Protein AF-A0A948JK95-F1 (afdb_monomer_lite)

Structure (mmCIF, N/CA/C/O backbone):
data_AF-A0A948JK95-F1
#
_entry.id   AF-A0A948JK95-F1
#
loop_
_atom_site.group_PDB
_atom_site.id
_atom_site.type_symbol
_atom_site.label_atom_id
_atom_site.label_alt_id
_atom_site.label_comp_id
_atom_site.label_asym_id
_atom_site.label_entity_id
_atom_site.label_seq_id
_atom_site.pdbx_PDB_ins_code
_atom_site.Cartn_x
_atom_site.Cartn_y
_atom_site.Cartn_z
_atom_site.occupancy
_atom_site.B_iso_or_equiv
_atom_site.auth_seq_id
_atom_site.auth_comp_id
_atom_site.auth_asym_id
_atom_site.auth_atom_id
_atom_site.pdbx_PDB_model_num
ATOM 1 N N . MET A 1 1 ? -13.594 1.934 -26.484 1.00 37.59 1 MET A N 1
ATOM 2 C CA . MET A 1 1 ? -12.352 1.145 -26.297 1.00 37.59 1 MET A CA 1
ATOM 3 C C . MET A 1 1 ? -11.214 2.056 -25.817 1.00 37.59 1 MET A C 1
ATOM 5 O O . MET A 1 1 ? -10.242 2.243 -26.527 1.00 37.59 1 MET A O 1
ATOM 9 N N . ALA A 1 2 ? -11.346 2.667 -24.632 1.00 42.50 2 ALA A N 1
ATOM 10 C CA . ALA A 1 2 ? -10.372 3.632 -24.082 1.00 42.50 2 ALA A CA 1
ATOM 11 C C . ALA A 1 2 ? -9.668 3.125 -22.802 1.00 42.50 2 ALA A C 1
ATOM 13 O O . ALA A 1 2 ? -8.975 3.880 -22.133 1.00 42.50 2 ALA A O 1
ATOM 14 N N . TRP A 1 3 ? -9.862 1.845 -22.462 1.00 47.19 3 TRP A N 1
ATOM 15 C CA . TRP A 1 3 ? -9.374 1.215 -21.226 1.00 47.19 3 TRP A CA 1
ATOM 16 C C . TRP A 1 3 ? -8.106 0.372 -21.419 1.00 47.19 3 TRP A C 1
ATOM 18 O O . TRP A 1 3 ? -7.588 -0.188 -20.457 1.00 47.19 3 TRP A O 1
ATOM 28 N N . LEU A 1 4 ? -7.599 0.259 -22.649 1.00 57.25 4 LEU A N 1
ATOM 29 C CA . LEU A 1 4 ? -6.354 -0.454 -22.915 1.00 57.25 4 LEU A CA 1
ATOM 30 C C . LEU A 1 4 ? -5.178 0.474 -22.611 1.00 57.25 4 LEU A C 1
ATOM 32 O O . LEU A 1 4 ? -4.987 1.503 -23.262 1.00 57.25 4 LEU A O 1
ATOM 36 N N . VAL A 1 5 ? -4.391 0.096 -21.606 1.00 63.47 5 VAL A N 1
ATOM 37 C CA . VAL A 1 5 ? -3.048 0.639 -21.400 1.00 63.47 5 VAL A CA 1
ATOM 38 C C . VAL A 1 5 ? -2.292 0.496 -22.721 1.00 63.47 5 VAL A C 1
ATOM 40 O O . VAL A 1 5 ? -2.263 -0.594 -23.285 1.00 63.47 5 VAL A O 1
ATOM 43 N N . LYS A 1 6 ? -1.708 1.593 -23.222 1.00 76.06 6 LYS A N 1
ATOM 44 C CA . LYS A 1 6 ? -0.933 1.588 -24.475 1.00 76.06 6 LYS A CA 1
ATOM 45 C C . LYS A 1 6 ? 0.095 0.454 -24.445 1.00 76.06 6 LYS A C 1
ATOM 47 O O . LYS A 1 6 ? 0.781 0.316 -23.431 1.00 76.06 6 LYS A O 1
ATOM 52 N N . ASP A 1 7 ? 0.252 -0.273 -25.549 1.00 80.06 7 ASP A N 1
ATOM 53 C CA . ASP A 1 7 ? 1.084 -1.488 -25.616 1.00 80.06 7 ASP A CA 1
ATOM 54 C C . ASP A 1 7 ? 2.488 -1.276 -25.034 1.00 80.06 7 ASP A C 1
ATOM 56 O O . ASP A 1 7 ? 2.918 -2.017 -24.156 1.00 80.06 7 ASP A O 1
ATOM 60 N N . LYS A 1 8 ? 3.132 -0.150 -25.359 1.00 84.00 8 LYS A N 1
ATOM 61 C CA . LYS A 1 8 ? 4.449 0.214 -24.810 1.00 84.00 8 LYS A CA 1
ATOM 62 C C . LYS A 1 8 ? 4.485 0.369 -23.281 1.00 84.00 8 LYS A C 1
ATOM 64 O O . LYS A 1 8 ? 5.495 0.067 -22.653 1.00 84.00 8 LYS A O 1
ATOM 69 N N . ILE A 1 9 ? 3.423 0.884 -22.654 1.00 86.12 9 ILE A N 1
ATOM 70 C CA . ILE A 1 9 ? 3.346 0.995 -21.184 1.00 86.12 9 ILE A CA 1
ATOM 71 C C . ILE A 1 9 ? 3.213 -0.406 -20.577 1.00 86.12 9 ILE A C 1
ATOM 73 O O . ILE A 1 9 ? 3.865 -0.703 -19.577 1.00 86.12 9 ILE A O 1
ATOM 77 N N . LYS A 1 10 ? 2.413 -1.272 -21.207 1.00 86.50 10 LYS A N 1
ATOM 78 C CA . LYS A 1 10 ? 2.218 -2.661 -20.785 1.00 86.50 10 LYS A CA 1
ATOM 79 C C . LYS A 1 10 ? 3.514 -3.472 -20.897 1.00 86.50 10 LYS A C 1
ATOM 81 O O . LYS A 1 10 ? 3.901 -4.120 -19.932 1.00 86.50 10 LYS A O 1
ATOM 86 N N . GLU A 1 11 ? 4.211 -3.391 -22.027 1.00 89.56 11 GLU A N 1
ATOM 87 C CA . GLU A 1 11 ? 5.507 -4.047 -22.257 1.00 89.56 11 GLU A CA 1
ATOM 88 C C . GLU A 1 11 ? 6.558 -3.608 -21.233 1.00 89.56 11 GLU A C 1
ATOM 90 O O . GLU A 1 11 ? 7.220 -4.443 -20.618 1.00 89.56 11 GLU A O 1
ATOM 95 N N . ASN A 1 12 ? 6.667 -2.298 -20.990 1.00 92.88 12 ASN A N 1
ATOM 96 C CA . ASN A 1 12 ? 7.583 -1.743 -19.995 1.00 92.88 12 ASN A CA 1
ATOM 97 C C . ASN A 1 12 ? 7.284 -2.264 -18.585 1.00 92.88 12 ASN A C 1
ATOM 99 O O . ASN A 1 12 ? 8.204 -2.662 -17.867 1.00 92.88 12 ASN A O 1
ATOM 103 N N . TYR A 1 13 ? 6.007 -2.275 -18.196 1.00 91.94 13 TYR A N 1
ATOM 104 C CA . TYR A 1 13 ? 5.579 -2.812 -16.910 1.00 91.94 13 TYR A CA 1
ATOM 105 C C . TYR A 1 13 ? 5.970 -4.287 -16.765 1.00 91.94 13 TYR A C 1
ATOM 107 O O . TYR A 1 13 ? 6.603 -4.652 -15.776 1.00 91.94 13 TYR A O 1
ATOM 115 N N . LEU A 1 14 ? 5.675 -5.114 -17.775 1.00 91.50 14 LEU A N 1
ATOM 116 C CA . LEU A 1 14 ? 6.014 -6.540 -17.771 1.00 91.50 14 LEU A CA 1
ATOM 117 C C . LEU A 1 14 ? 7.522 -6.777 -17.693 1.00 91.50 14 LEU A C 1
ATOM 119 O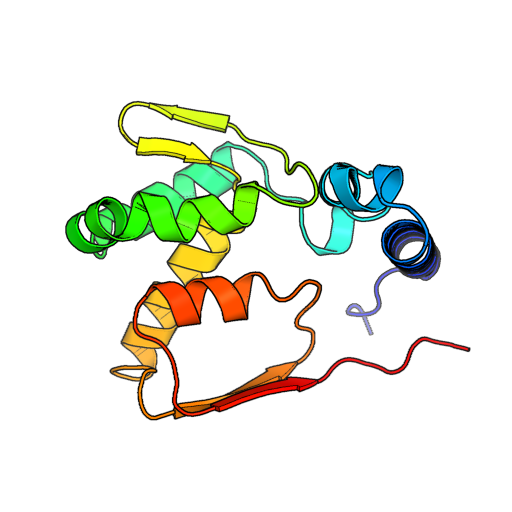 O . LEU A 1 14 ? 7.962 -7.623 -16.918 1.00 91.50 14 LEU A O 1
ATOM 123 N N . ALA A 1 15 ? 8.319 -6.015 -18.444 1.00 93.44 15 ALA A N 1
ATOM 124 C CA . ALA A 1 15 ? 9.775 -6.099 -18.380 1.00 93.44 15 ALA A CA 1
ATOM 125 C C . ALA A 1 15 ? 10.295 -5.783 -16.968 1.00 93.44 15 ALA A C 1
ATOM 127 O O . ALA A 1 15 ? 11.099 -6.536 -16.423 1.00 93.44 15 ALA A O 1
ATOM 128 N N . CYS A 1 16 ? 9.775 -4.726 -16.334 1.00 94.62 16 CYS A N 1
ATOM 129 C CA . CYS A 1 16 ? 10.134 -4.384 -14.959 1.00 94.62 16 CYS A CA 1
ATOM 130 C C . CYS A 1 16 ? 9.733 -5.489 -13.967 1.00 94.62 16 CYS A C 1
ATOM 132 O O . CYS A 1 16 ? 10.529 -5.850 -13.101 1.00 94.62 16 CYS A O 1
ATOM 134 N N . CYS A 1 17 ? 8.538 -6.072 -14.114 1.00 93.31 17 CYS A N 1
ATOM 135 C CA . CYS A 1 17 ? 8.100 -7.200 -13.292 1.00 93.31 17 CYS A CA 1
ATOM 136 C C . CYS A 1 17 ? 9.017 -8.420 -13.455 1.00 93.31 17 CYS A C 1
ATOM 138 O O . CYS A 1 17 ? 9.438 -8.990 -12.452 1.00 93.31 17 CYS A O 1
ATOM 140 N N . LYS A 1 18 ? 9.376 -8.794 -14.691 1.00 94.12 18 LYS A N 1
ATOM 141 C CA . LYS A 1 18 ? 10.300 -9.909 -14.968 1.00 94.12 18 LYS A CA 1
ATOM 142 C C . LYS A 1 18 ? 11.656 -9.695 -14.312 1.00 94.12 18 LYS A C 1
ATOM 144 O O . LYS A 1 18 ? 12.157 -10.580 -13.628 1.00 94.12 18 LYS A O 1
ATOM 149 N N . GLU A 1 19 ? 12.231 -8.509 -14.479 1.00 96.12 19 GLU A N 1
ATOM 150 C CA . GLU A 1 19 ? 13.511 -8.166 -13.859 1.00 96.12 19 GLU A CA 1
ATOM 151 C C . GLU A 1 19 ? 13.431 -8.207 -12.329 1.00 96.12 19 GLU A C 1
ATOM 153 O O . GLU A 1 19 ? 14.324 -8.753 -11.683 1.00 96.12 19 GLU A O 1
ATOM 158 N N . ALA A 1 20 ? 12.348 -7.686 -11.744 1.00 95.62 20 ALA A N 1
ATOM 159 C CA . ALA A 1 20 ? 12.134 -7.698 -10.300 1.00 95.62 20 ALA A CA 1
ATOM 160 C C . ALA A 1 20 ? 11.968 -9.114 -9.724 1.00 95.62 20 ALA A C 1
ATOM 162 O O . ALA A 1 20 ? 12.292 -9.323 -8.561 1.00 95.62 20 ALA A O 1
ATOM 163 N N . VAL A 1 21 ? 11.497 -10.088 -10.508 1.00 93.69 21 VAL A N 1
ATOM 164 C CA . VAL A 1 21 ? 11.432 -11.500 -10.086 1.00 93.69 21 VAL A CA 1
ATOM 165 C C . VAL A 1 21 ? 12.810 -12.167 -10.125 1.00 93.69 21 VAL A C 1
ATOM 167 O O . VAL A 1 21 ? 13.089 -13.045 -9.314 1.00 93.69 21 VAL A O 1
ATOM 170 N N . LEU A 1 22 ? 13.677 -11.759 -11.054 1.00 96.50 22 LEU A N 1
ATOM 171 C CA . LEU A 1 22 ? 14.966 -12.412 -11.309 1.00 96.50 22 LEU A CA 1
ATOM 172 C C . LEU A 1 22 ? 16.152 -11.763 -10.580 1.00 96.50 22 LEU A C 1
ATOM 174 O O . LEU A 1 22 ? 17.248 -12.321 -10.583 1.00 96.50 22 LEU A O 1
ATOM 178 N N . SER A 1 23 ? 15.975 -10.581 -9.985 1.00 97.12 23 SER A N 1
ATOM 179 C CA . SER A 1 23 ? 17.063 -9.826 -9.361 1.00 97.12 23 SER A CA 1
ATOM 180 C C . SER A 1 23 ? 16.612 -9.097 -8.103 1.00 97.12 23 SER A C 1
ATOM 182 O O . SER A 1 23 ? 15.792 -8.183 -8.170 1.00 97.12 23 SER A O 1
ATOM 184 N N . ASP A 1 24 ? 17.260 -9.385 -6.971 1.00 96.25 24 ASP A N 1
ATOM 185 C CA . ASP A 1 24 ? 17.037 -8.664 -5.711 1.00 96.25 24 ASP A CA 1
ATOM 186 C C . ASP A 1 24 ? 17.296 -7.159 -5.842 1.00 96.25 24 ASP A C 1
ATOM 188 O O . ASP A 1 24 ? 16.650 -6.337 -5.193 1.00 96.25 24 ASP A O 1
ATOM 192 N N . THR A 1 25 ? 18.236 -6.758 -6.701 1.00 95.81 25 THR A N 1
ATOM 193 C CA . THR A 1 25 ? 18.528 -5.335 -6.921 1.00 95.81 25 THR A CA 1
ATOM 194 C C . THR A 1 25 ? 17.363 -4.644 -7.630 1.00 95.81 25 THR A C 1
ATOM 196 O O . THR A 1 25 ? 16.980 -3.537 -7.238 1.00 95.81 25 THR A O 1
ATOM 199 N N . ALA A 1 26 ? 16.764 -5.301 -8.628 1.00 96.12 26 ALA A N 1
ATOM 200 C CA . ALA A 1 26 ? 15.563 -4.811 -9.298 1.00 96.12 26 ALA A CA 1
ATOM 201 C C . ALA A 1 26 ? 14.342 -4.864 -8.360 1.00 96.12 26 ALA A C 1
ATOM 203 O O . ALA A 1 26 ? 13.628 -3.867 -8.220 1.00 96.12 26 ALA A O 1
ATOM 204 N N . PHE A 1 27 ? 14.160 -5.967 -7.625 1.00 96.38 27 PHE A N 1
ATOM 205 C CA . PHE A 1 27 ? 13.104 -6.133 -6.622 1.00 96.38 27 PHE A CA 1
ATOM 206 C C . PHE A 1 27 ? 13.140 -5.045 -5.546 1.00 96.38 27 PHE A C 1
ATOM 208 O O . PHE A 1 27 ? 12.115 -4.530 -5.109 1.00 96.38 27 PHE A O 1
ATOM 215 N N . ASN A 1 28 ? 14.325 -4.631 -5.113 1.00 95.69 28 ASN A N 1
ATOM 216 C CA . ASN A 1 28 ? 14.428 -3.601 -4.090 1.00 95.69 28 ASN A CA 1
ATOM 217 C C . ASN A 1 28 ? 14.089 -2.198 -4.609 1.00 95.69 28 ASN A C 1
ATOM 219 O O 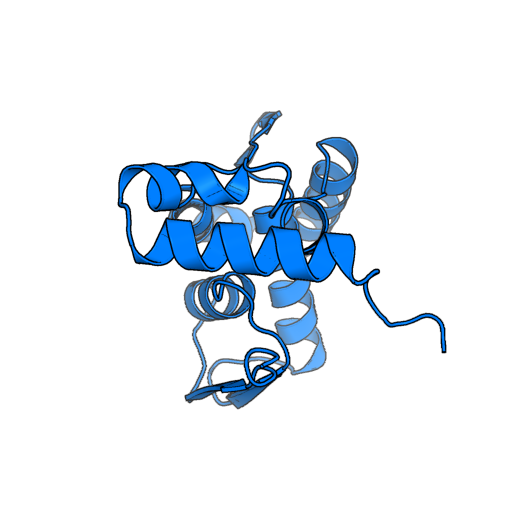. ASN A 1 28 ? 13.946 -1.290 -3.796 1.00 95.69 28 ASN A O 1
ATOM 223 N N . ARG A 1 29 ? 13.938 -1.991 -5.925 1.00 95.44 29 ARG A N 1
ATOM 224 C CA . ARG A 1 29 ? 13.779 -0.655 -6.532 1.00 95.44 29 ARG A CA 1
ATOM 225 C C . ARG A 1 29 ? 12.569 -0.500 -7.457 1.00 95.44 29 ARG A C 1
ATOM 227 O O . ARG A 1 29 ? 12.310 0.624 -7.890 1.00 95.44 29 ARG A O 1
ATOM 234 N N . PHE A 1 30 ? 11.819 -1.567 -7.749 1.00 95.75 30 PHE A N 1
ATOM 235 C CA . PHE A 1 30 ? 10.782 -1.551 -8.794 1.00 95.75 30 PHE A CA 1
ATOM 236 C C . PHE A 1 30 ? 9.702 -0.471 -8.600 1.00 95.75 30 PHE A C 1
ATOM 238 O O . PHE A 1 30 ? 9.238 0.098 -9.582 1.00 95.75 30 PHE A O 1
ATOM 245 N N . LYS A 1 31 ? 9.346 -0.081 -7.365 1.00 95.25 31 LYS A N 1
ATOM 246 C CA . LYS A 1 31 ? 8.327 0.967 -7.123 1.00 95.25 31 LYS A CA 1
ATOM 247 C C . LYS A 1 31 ? 8.791 2.381 -7.486 1.00 95.25 31 LYS A C 1
ATOM 249 O O . LYS A 1 31 ? 7.986 3.308 -7.480 1.00 95.25 31 LYS A O 1
ATOM 254 N N . LYS A 1 32 ? 10.077 2.568 -7.790 1.00 93.75 32 LYS A N 1
ATOM 255 C CA . LYS A 1 32 ? 10.642 3.805 -8.355 1.00 93.75 32 LYS A CA 1
ATOM 256 C C . LYS A 1 32 ? 10.988 3.683 -9.834 1.00 93.75 32 LYS A C 1
ATOM 258 O O . LYS A 1 32 ? 11.384 4.683 -10.436 1.00 93.75 32 LYS A O 1
ATOM 263 N N . ASP A 1 33 ? 10.883 2.492 -10.413 1.00 95.12 33 ASP A N 1
ATOM 264 C CA . ASP A 1 33 ? 11.176 2.287 -11.823 1.00 95.12 33 ASP A CA 1
ATOM 265 C C . ASP A 1 33 ? 10.111 2.987 -12.676 1.00 95.12 33 ASP A C 1
ATOM 267 O O . ASP A 1 33 ? 8.913 2.743 -12.535 1.00 95.12 33 ASP A O 1
ATOM 271 N N . LYS A 1 34 ? 10.548 3.861 -13.587 1.00 94.12 34 LYS A N 1
ATOM 272 C CA . LYS A 1 34 ? 9.663 4.643 -14.465 1.00 94.12 34 LYS A CA 1
ATOM 273 C C . LYS A 1 34 ? 8.820 3.770 -15.399 1.00 94.12 34 LYS A C 1
ATOM 275 O O . LYS A 1 34 ? 7.829 4.250 -15.941 1.00 94.12 34 LYS A O 1
ATOM 280 N N . ARG A 1 35 ? 9.221 2.515 -15.612 1.00 94.00 35 ARG A N 1
ATOM 281 C CA . ARG A 1 35 ? 8.465 1.511 -16.368 1.00 94.00 35 ARG A CA 1
ATOM 282 C C . ARG A 1 35 ? 7.286 0.953 -15.567 1.00 94.00 35 ARG A C 1
ATOM 284 O O . ARG A 1 35 ? 6.287 0.562 -16.156 1.00 94.00 35 ARG A O 1
ATOM 291 N N . TYR A 1 36 ? 7.390 0.958 -14.239 1.00 92.69 36 TYR A N 1
ATOM 292 C CA . TYR A 1 36 ? 6.407 0.399 -13.312 1.00 92.69 36 TYR A CA 1
ATOM 293 C C . TYR A 1 36 ? 5.444 1.455 -12.753 1.00 92.69 36 TYR A C 1
ATOM 295 O O . TYR A 1 36 ? 4.235 1.226 -12.649 1.00 92.69 36 TYR A O 1
ATOM 303 N N . THR A 1 37 ? 5.962 2.646 -12.432 1.00 91.56 37 THR A N 1
ATOM 304 C CA . THR A 1 37 ? 5.194 3.722 -11.790 1.00 91.56 37 THR A CA 1
ATOM 305 C C . THR A 1 37 ? 3.894 4.114 -12.499 1.00 91.56 37 THR A C 1
ATOM 307 O O . THR A 1 37 ? 2.931 4.356 -11.768 1.00 91.56 37 THR A O 1
ATOM 310 N N . PRO A 1 38 ? 3.776 4.132 -13.849 1.00 88.69 38 PRO A N 1
ATOM 311 C CA . PRO A 1 38 ? 2.546 4.565 -14.512 1.00 88.69 38 PRO A CA 1
ATOM 312 C C . PRO A 1 38 ? 1.320 3.721 -14.153 1.00 88.69 38 PRO A C 1
ATOM 314 O O . PRO A 1 38 ? 0.206 4.231 -14.212 1.00 88.69 38 PRO A O 1
ATOM 317 N N . ILE A 1 39 ? 1.510 2.452 -13.770 1.00 85.38 39 ILE A N 1
ATOM 318 C CA . ILE A 1 39 ? 0.400 1.547 -13.452 1.00 85.38 39 ILE A CA 1
ATOM 319 C C . ILE A 1 39 ? 0.027 1.625 -11.967 1.00 85.38 39 ILE A C 1
ATOM 321 O O . ILE A 1 39 ? -1.147 1.807 -11.652 1.00 85.38 39 ILE A O 1
ATOM 325 N N . THR A 1 40 ? 0.987 1.545 -11.034 1.00 83.25 40 THR A N 1
ATOM 326 C CA . THR A 1 40 ? 0.644 1.387 -9.600 1.00 83.25 40 THR A CA 1
ATOM 327 C C . THR A 1 40 ? 1.218 2.435 -8.642 1.00 83.25 40 THR A C 1
ATOM 329 O O . THR A 1 40 ? 0.726 2.526 -7.523 1.00 83.25 40 THR A O 1
ATOM 332 N N . GLU A 1 41 ? 2.247 3.202 -9.020 1.00 88.50 41 GLU A N 1
ATOM 333 C CA . GLU A 1 41 ? 2.991 4.115 -8.116 1.00 88.50 41 GLU A CA 1
ATOM 334 C C . GLU A 1 41 ? 3.094 5.537 -8.713 1.00 88.50 41 GLU A C 1
ATOM 336 O O . GLU A 1 41 ? 4.143 6.178 -8.686 1.00 88.50 41 GLU A O 1
ATOM 341 N N . HIS A 1 42 ? 2.000 6.020 -9.308 1.00 88.50 42 HIS A N 1
ATOM 342 C CA . HIS A 1 42 ? 1.935 7.291 -10.046 1.00 88.50 42 HIS A CA 1
ATOM 343 C C . HIS A 1 42 ? 1.510 8.496 -9.190 1.00 88.50 42 HIS A C 1
ATOM 345 O O . HIS A 1 42 ? 1.421 9.609 -9.703 1.00 88.50 42 HIS A O 1
ATOM 351 N N . LEU A 1 43 ? 1.212 8.289 -7.907 1.00 93.44 43 LEU A N 1
ATOM 352 C CA . LEU A 1 43 ? 0.667 9.329 -7.037 1.00 93.44 43 LEU A CA 1
ATOM 353 C C . LEU A 1 43 ? 1.756 10.270 -6.505 1.00 93.44 43 LEU A C 1
ATOM 355 O O . LEU A 1 43 ? 2.857 9.844 -6.146 1.00 93.44 43 LEU A O 1
ATOM 359 N N . ASP A 1 44 ? 1.420 11.553 -6.410 1.00 95.31 44 ASP A N 1
ATOM 360 C CA . ASP A 1 44 ? 2.279 12.587 -5.840 1.00 95.31 44 ASP A CA 1
ATOM 361 C C . ASP A 1 44 ? 1.933 12.906 -4.374 1.00 95.31 44 ASP A C 1
ATOM 363 O O . ASP A 1 44 ? 1.094 12.262 -3.735 1.00 95.31 44 ASP A O 1
ATOM 367 N N . ARG A 1 45 ? 2.645 13.893 -3.819 1.00 97.62 45 ARG A N 1
ATOM 368 C CA . ARG A 1 45 ? 2.498 14.310 -2.425 1.00 97.62 45 ARG A CA 1
ATOM 369 C C . ARG A 1 45 ? 1.101 14.847 -2.133 1.00 97.62 45 ARG A C 1
ATOM 371 O O . ARG A 1 45 ? 0.559 14.496 -1.087 1.00 97.62 45 ARG A O 1
ATOM 378 N N . ASP A 1 46 ? 0.552 15.668 -3.021 1.00 98.06 46 ASP A N 1
ATOM 379 C CA . ASP A 1 46 ? -0.679 16.423 -2.781 1.00 98.06 46 ASP A CA 1
ATOM 380 C C . ASP A 1 46 ? -1.891 15.495 -2.823 1.00 98.06 46 ASP A C 1
ATOM 382 O O . ASP A 1 46 ? -2.745 15.539 -1.936 1.00 98.06 46 ASP A O 1
ATOM 386 N N . ILE A 1 47 ? -1.901 14.542 -3.760 1.00 97.69 47 ILE A N 1
ATOM 387 C CA . ILE A 1 47 ? -2.894 13.464 -3.762 1.00 97.69 47 ILE A CA 1
ATOM 388 C C . ILE A 1 47 ? -2.754 12.586 -2.511 1.00 97.69 47 ILE A C 1
ATOM 390 O O . ILE A 1 47 ? -3.754 12.207 -1.900 1.00 97.69 47 ILE A O 1
ATOM 394 N N . GLY A 1 48 ? -1.523 12.285 -2.084 1.00 98.31 48 GLY A N 1
ATOM 395 C CA . GLY A 1 48 ? -1.290 11.580 -0.823 1.00 98.31 48 GLY A CA 1
ATOM 396 C C . GLY A 1 48 ? -1.829 12.339 0.397 1.00 98.31 48 GLY A C 1
ATOM 397 O O . GLY A 1 48 ? -2.435 11.720 1.269 1.00 98.31 48 GLY A O 1
ATOM 398 N N . GLN A 1 49 ? -1.675 13.667 0.437 1.00 98.56 49 GLN A N 1
ATOM 399 C CA . GLN A 1 49 ? -2.199 14.511 1.515 1.00 98.56 49 GLN A CA 1
ATOM 400 C C . GLN A 1 49 ? -3.728 14.464 1.538 1.00 98.56 49 GLN A C 1
ATOM 402 O O . GLN A 1 49 ? -4.307 14.221 2.591 1.00 98.56 49 GLN A O 1
ATOM 407 N N . ALA A 1 50 ? -4.376 14.564 0.375 1.00 98.62 50 ALA A N 1
ATOM 408 C CA . ALA A 1 50 ? -5.829 14.455 0.276 1.00 98.62 50 ALA A CA 1
ATOM 409 C C . ALA A 1 50 ? -6.360 13.098 0.783 1.00 98.62 50 ALA A C 1
ATOM 411 O O . ALA A 1 50 ? -7.424 13.037 1.405 1.00 98.62 50 ALA A O 1
ATOM 412 N N . TYR A 1 51 ? -5.634 11.995 0.552 1.00 98.62 51 TYR A N 1
ATOM 413 C CA . TYR A 1 51 ? -5.982 10.703 1.153 1.00 98.62 51 TYR A CA 1
ATOM 414 C C . TYR A 1 51 ? -5.782 10.699 2.666 1.00 98.62 51 TYR A C 1
ATOM 416 O O . TYR A 1 51 ? -6.646 10.194 3.382 1.00 98.62 51 TYR A O 1
ATOM 424 N N . LEU A 1 52 ? -4.667 11.249 3.152 1.00 98.69 52 LEU A N 1
ATOM 425 C CA . LEU A 1 52 ? -4.392 11.336 4.582 1.00 98.69 52 LEU A CA 1
ATOM 426 C C . LEU A 1 52 ? -5.492 12.109 5.310 1.00 98.69 52 LEU A C 1
ATOM 428 O O . LEU A 1 52 ? -6.040 11.582 6.271 1.00 98.69 52 LEU A O 1
ATOM 432 N N . ASP A 1 53 ? -5.877 13.283 4.817 1.00 98.62 53 ASP A N 1
ATOM 433 C CA . ASP A 1 53 ? -6.911 14.117 5.438 1.00 98.62 53 ASP A CA 1
ATOM 434 C C . ASP A 1 53 ? -8.223 13.335 5.607 1.00 98.62 53 ASP A C 1
ATOM 436 O O . ASP A 1 53 ? -8.780 13.265 6.705 1.00 98.62 53 ASP A O 1
ATOM 440 N N . LYS A 1 54 ? -8.645 12.614 4.559 1.00 98.50 54 LYS A N 1
ATOM 441 C CA . LYS A 1 54 ? -9.831 11.743 4.600 1.00 98.50 54 LYS A CA 1
ATOM 442 C C . LYS A 1 54 ? -9.685 10.549 5.547 1.00 98.50 54 LYS A C 1
ATOM 444 O O . LYS A 1 54 ? -10.675 10.087 6.112 1.00 98.50 54 LYS A O 1
ATOM 449 N N . ILE A 1 55 ? -8.484 9.990 5.694 1.00 98.44 55 ILE A N 1
ATOM 450 C CA . ILE A 1 55 ? -8.219 8.891 6.637 1.00 98.44 55 ILE A CA 1
ATOM 451 C C . ILE A 1 55 ? -8.354 9.387 8.075 1.00 98.44 55 ILE A C 1
ATOM 453 O O . ILE A 1 55 ? -8.979 8.710 8.894 1.00 98.44 55 ILE A O 1
ATOM 457 N N . ILE A 1 56 ? -7.779 10.553 8.372 1.00 98.31 56 ILE A N 1
ATOM 458 C CA . ILE A 1 56 ? -7.806 11.165 9.701 1.00 98.31 56 ILE A CA 1
ATOM 459 C C . ILE A 1 56 ? -9.238 11.538 10.087 1.00 98.31 56 ILE A C 1
ATOM 461 O O . ILE A 1 56 ? -9.679 11.145 11.166 1.00 98.31 56 ILE A O 1
ATOM 465 N N . GLU A 1 57 ? -9.987 12.175 9.181 1.00 97.69 57 GLU A N 1
ATOM 466 C CA . GLU A 1 57 ? -11.412 12.490 9.367 1.00 97.69 57 GLU A CA 1
ATOM 467 C C . GLU A 1 57 ? -12.237 11.235 9.698 1.00 97.69 57 GLU A C 1
ATOM 469 O O . GLU A 1 57 ? -13.105 11.255 10.569 1.00 97.69 57 GLU A O 1
ATOM 474 N N . LYS A 1 58 ? -11.947 10.110 9.034 1.00 95.50 58 LYS A N 1
ATOM 475 C CA . LYS A 1 58 ? -12.669 8.851 9.254 1.00 95.50 58 LYS A CA 1
ATOM 476 C C . LYS A 1 58 ? -12.293 8.163 10.556 1.00 95.50 58 LYS A C 1
ATOM 478 O O . LYS A 1 58 ? -13.176 7.669 11.257 1.00 95.50 58 LYS A O 1
ATOM 483 N N . ASN A 1 59 ? -10.996 7.987 10.811 1.00 95.69 59 ASN A N 1
ATOM 484 C CA . ASN A 1 59 ? -10.517 7.257 11.981 1.00 95.69 59 ASN A CA 1
ATOM 485 C C . ASN A 1 59 ? -9.015 7.472 12.253 1.00 95.69 59 ASN A C 1
ATOM 487 O O . ASN A 1 59 ? -8.193 6.568 12.056 1.00 95.69 59 ASN A O 1
ATOM 491 N N . GLU A 1 60 ? -8.656 8.651 12.763 1.00 97.44 60 GLU A N 1
ATOM 492 C CA . GLU A 1 60 ? -7.287 8.958 13.206 1.00 97.44 60 GLU A CA 1
ATOM 493 C C . GLU A 1 60 ? -6.741 7.936 14.220 1.00 97.44 60 GLU A C 1
ATOM 495 O O . GLU A 1 60 ? -5.574 7.540 14.147 1.00 97.44 60 GLU A O 1
ATOM 500 N N . TYR A 1 61 ? -7.581 7.454 15.141 1.00 97.62 61 TYR A N 1
ATOM 501 C CA . TYR A 1 61 ? -7.169 6.487 16.159 1.00 97.62 61 TYR A CA 1
ATOM 502 C C . TYR A 1 61 ? -6.652 5.181 15.540 1.00 97.62 61 TYR A C 1
ATOM 504 O O . TYR A 1 61 ? -5.527 4.760 15.821 1.00 97.62 61 TYR A O 1
ATOM 512 N N . ILE A 1 62 ? -7.433 4.548 14.656 1.00 96.25 62 ILE A N 1
ATOM 513 C CA . ILE A 1 62 ? -7.024 3.306 13.986 1.00 96.25 62 ILE A CA 1
ATOM 514 C C . ILE A 1 62 ? -5.798 3.544 13.108 1.00 96.25 62 ILE A C 1
ATOM 516 O O . ILE A 1 62 ? -4.898 2.700 13.107 1.00 96.25 62 ILE A O 1
ATOM 520 N N . PHE A 1 63 ? -5.731 4.677 12.402 1.00 97.94 63 PHE A N 1
ATOM 521 C CA . PHE A 1 63 ? -4.556 5.037 11.610 1.00 97.94 63 PHE A CA 1
ATOM 522 C C . PHE A 1 63 ? -3.282 5.045 12.465 1.00 97.94 63 PHE A C 1
ATOM 524 O O . PHE A 1 63 ? -2.302 4.381 12.123 1.00 97.94 63 PHE A O 1
ATOM 531 N N . ASN A 1 64 ? -3.320 5.706 13.624 1.00 97.69 64 ASN A N 1
ATOM 532 C CA . ASN A 1 64 ? -2.177 5.804 14.527 1.00 97.69 64 ASN A CA 1
ATOM 533 C C . ASN A 1 64 ? -1.814 4.460 15.176 1.00 97.69 64 ASN A C 1
ATOM 535 O O . ASN A 1 64 ? -0.643 4.075 15.174 1.00 97.69 64 ASN A O 1
ATOM 539 N N . VAL A 1 65 ? -2.797 3.698 15.667 1.00 97.88 65 VAL A N 1
ATOM 540 C CA . VAL A 1 65 ? -2.556 2.389 16.305 1.00 97.88 65 VAL A CA 1
ATOM 541 C C . VAL A 1 65 ? -1.983 1.370 15.314 1.00 97.88 65 VAL A C 1
ATOM 543 O O . VAL A 1 65 ? -1.121 0.562 15.665 1.00 97.88 65 VAL A O 1
ATOM 546 N N . LYS A 1 66 ? -2.429 1.399 14.054 1.00 97.62 66 LYS A N 1
ATOM 547 C CA . LYS A 1 66 ? -1.990 0.460 13.009 1.00 97.62 66 LYS A CA 1
ATOM 548 C C . LYS A 1 66 ? -0.808 0.967 12.182 1.00 97.62 66 LYS A C 1
ATOM 550 O O . LYS A 1 66 ? -0.267 0.195 11.389 1.00 97.62 66 LYS A O 1
ATOM 555 N N . LYS A 1 67 ? -0.343 2.200 12.413 1.00 97.44 67 LYS A N 1
ATOM 556 C CA . LYS A 1 67 ? 0.718 2.885 11.655 1.00 97.44 67 LYS A CA 1
ATOM 557 C C . LYS A 1 67 ? 1.918 1.998 11.330 1.00 97.44 67 LYS A C 1
ATOM 559 O O . LYS A 1 67 ? 2.283 1.862 10.166 1.00 97.44 67 LYS A O 1
ATOM 564 N N . LYS A 1 68 ? 2.502 1.339 12.340 1.00 97.31 68 LYS A N 1
ATOM 565 C CA . LYS A 1 68 ? 3.671 0.458 12.151 1.00 97.31 68 LYS A CA 1
ATOM 566 C C . LYS A 1 68 ? 3.393 -0.692 11.180 1.00 97.31 68 LYS A C 1
ATOM 568 O O . LYS A 1 68 ? 4.271 -1.050 10.404 1.00 97.31 68 LYS A O 1
ATOM 573 N N . ARG A 1 69 ? 2.186 -1.270 11.209 1.00 97.69 69 ARG A N 1
ATOM 574 C CA . ARG A 1 69 ? 1.799 -2.360 10.301 1.00 97.69 69 ARG A CA 1
ATOM 575 C C . ARG A 1 69 ? 1.638 -1.832 8.885 1.00 97.69 69 ARG A C 1
ATOM 577 O O . ARG A 1 69 ? 2.295 -2.345 7.983 1.00 97.69 69 ARG A O 1
ATOM 584 N N . PHE A 1 70 ? 0.892 -0.741 8.711 1.00 97.69 70 PHE A N 1
ATOM 585 C CA . PHE A 1 70 ? 0.696 -0.117 7.403 1.00 97.69 70 PHE A CA 1
ATOM 586 C C . PHE A 1 70 ? 2.020 0.258 6.727 1.00 97.69 70 PHE A C 1
ATOM 588 O O . PHE A 1 70 ? 2.239 -0.147 5.583 1.00 97.69 70 PHE A O 1
ATOM 595 N N . LEU A 1 71 ? 2.949 0.878 7.466 1.00 97.19 71 LEU A N 1
ATOM 596 C CA . LEU A 1 71 ? 4.284 1.252 6.978 1.00 97.19 71 LEU A CA 1
ATOM 597 C C . LEU A 1 71 ? 5.118 0.074 6.461 1.00 97.19 71 LEU A C 1
ATOM 599 O O . LEU A 1 71 ? 6.014 0.285 5.649 1.00 97.19 71 LEU A O 1
ATOM 603 N N . ARG A 1 72 ? 4.810 -1.177 6.837 1.00 96.69 72 ARG A N 1
ATOM 604 C CA . ARG A 1 72 ? 5.485 -2.347 6.248 1.00 96.69 72 ARG A CA 1
ATOM 605 C C . ARG A 1 72 ? 5.309 -2.440 4.729 1.00 96.69 72 ARG A C 1
ATOM 607 O O . ARG A 1 72 ? 6.139 -3.059 4.076 1.00 96.69 72 ARG A O 1
ATOM 614 N N . ASN A 1 73 ? 4.265 -1.822 4.163 1.00 96.06 73 ASN A N 1
ATOM 615 C CA . ASN A 1 73 ? 4.075 -1.764 2.708 1.00 96.06 73 ASN A CA 1
ATOM 616 C C . ASN A 1 73 ? 5.179 -0.950 2.006 1.00 96.06 73 ASN A C 1
ATOM 618 O O . ASN A 1 73 ? 5.506 -1.210 0.847 1.00 96.06 73 ASN A O 1
ATOM 622 N N . ASP A 1 74 ? 5.786 -0.007 2.729 1.00 96.62 74 ASP A N 1
ATOM 623 C CA . ASP A 1 74 ? 6.816 0.895 2.215 1.00 96.62 74 ASP A CA 1
ATOM 624 C C . ASP A 1 74 ? 8.240 0.335 2.363 1.00 96.62 74 ASP A C 1
ATOM 626 O O . ASP A 1 74 ? 9.196 0.985 1.941 1.00 96.62 74 ASP A O 1
ATOM 630 N N . LEU A 1 75 ? 8.398 -0.858 2.954 1.00 94.75 75 LEU A N 1
ATOM 631 C CA . LEU A 1 75 ? 9.704 -1.504 3.139 1.00 94.75 75 LEU A CA 1
ATOM 632 C C . LEU A 1 75 ? 10.252 -2.121 1.847 1.00 94.75 75 LEU A C 1
ATOM 634 O O . LEU A 1 75 ? 11.465 -2.194 1.683 1.00 94.75 75 LEU A O 1
ATOM 638 N N . TYR A 1 76 ? 9.375 -2.544 0.933 1.00 92.31 76 TYR A N 1
ATOM 639 C CA . TYR A 1 76 ? 9.748 -3.295 -0.269 1.00 92.31 76 TYR A CA 1
ATOM 640 C C . TYR A 1 76 ? 9.554 -2.474 -1.540 1.00 92.31 76 TYR A C 1
ATOM 642 O O . TYR A 1 76 ? 8.603 -1.691 -1.647 1.00 92.31 76 TYR A O 1
ATOM 650 N N . GLY A 1 77 ? 10.449 -2.668 -2.511 1.00 94.06 77 GLY A N 1
ATOM 651 C CA . GLY A 1 77 ? 10.416 -1.986 -3.807 1.00 94.06 77 GLY A CA 1
ATOM 652 C C . GLY A 1 77 ? 10.822 -0.513 -3.774 1.00 94.06 77 GLY A C 1
ATOM 653 O O . GLY A 1 77 ? 10.798 0.132 -4.817 1.00 94.06 77 GLY A O 1
ATOM 654 N N . GLN A 1 78 ? 11.191 0.012 -2.599 1.00 95.25 78 GLN A N 1
ATOM 655 C CA . GLN A 1 78 ? 11.653 1.383 -2.375 1.00 95.25 78 GLN A CA 1
ATOM 656 C C . GLN A 1 78 ? 10.716 2.438 -2.996 1.00 95.25 78 GLN A C 1
ATOM 658 O O . GLN A 1 78 ? 11.143 3.168 -3.885 1.00 95.25 78 GLN A O 1
ATOM 663 N N . PRO A 1 79 ? 9.454 2.575 -2.548 1.00 96.00 79 PRO A N 1
ATOM 664 C CA . PRO A 1 79 ? 8.528 3.547 -3.128 1.00 96.00 79 PRO A CA 1
ATOM 665 C C . PRO A 1 79 ? 8.990 4.996 -2.921 1.00 96.00 79 PRO A C 1
ATOM 667 O O . PRO A 1 79 ? 9.829 5.303 -2.062 1.00 96.00 79 PRO A O 1
ATOM 670 N N . LYS A 1 80 ? 8.418 5.919 -3.702 1.00 95.62 80 LYS A N 1
ATOM 671 C CA . LYS A 1 80 ? 8.520 7.354 -3.410 1.00 95.62 80 LYS A CA 1
ATOM 672 C C . LYS A 1 80 ? 7.783 7.637 -2.101 1.00 95.62 80 LYS A C 1
ATOM 674 O O . LYS A 1 80 ? 6.688 7.127 -1.893 1.00 95.62 80 LYS A O 1
ATOM 679 N N . ARG A 1 81 ? 8.393 8.426 -1.216 1.00 97.25 81 ARG A N 1
ATOM 680 C CA . ARG A 1 81 ? 7.814 8.786 0.081 1.00 97.25 81 ARG A CA 1
ATOM 681 C C . ARG A 1 81 ? 7.956 10.275 0.334 1.00 97.25 81 ARG A C 1
ATOM 683 O O . ARG A 1 81 ? 8.923 10.879 -0.129 1.00 97.25 81 ARG A O 1
ATOM 690 N N . TYR A 1 82 ? 7.022 10.820 1.094 1.00 98.38 82 TYR A N 1
ATOM 691 C CA . TYR A 1 82 ? 6.980 12.227 1.466 1.00 98.38 82 TYR A CA 1
ATOM 692 C C . TYR A 1 82 ? 6.707 12.377 2.953 1.00 98.38 82 TYR A C 1
ATOM 694 O O . TYR A 1 82 ? 6.118 11.488 3.568 1.00 98.38 82 TYR A O 1
ATOM 702 N N . ASP A 1 83 ? 7.142 13.500 3.509 1.00 98.19 83 ASP A N 1
ATOM 703 C CA . ASP A 1 83 ? 6.829 13.886 4.877 1.00 98.19 83 ASP A CA 1
ATOM 704 C C . ASP A 1 83 ? 5.430 14.527 4.949 1.00 98.19 83 ASP A C 1
ATOM 706 O O . ASP A 1 83 ? 5.129 15.490 4.230 1.00 98.19 83 ASP A O 1
ATOM 710 N N . TYR A 1 84 ? 4.591 13.963 5.821 1.00 98.19 84 TYR A N 1
ATOM 711 C CA . TYR A 1 84 ? 3.235 14.406 6.145 1.00 98.19 84 TYR A CA 1
ATOM 712 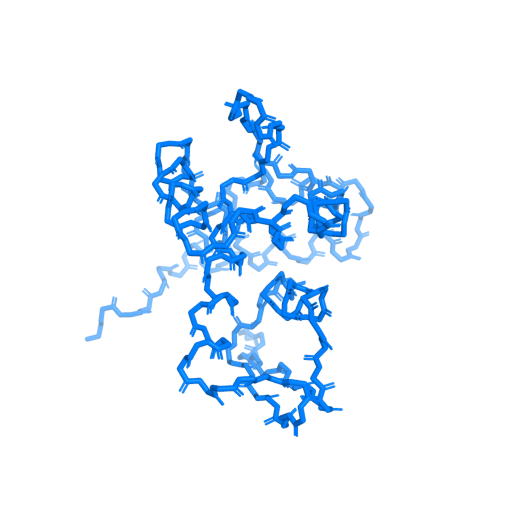C C . TYR A 1 84 ? 3.152 14.995 7.570 1.00 98.19 84 TYR A C 1
ATOM 714 O O . TYR A 1 84 ? 2.133 14.884 8.260 1.00 98.19 84 TYR A O 1
ATOM 722 N N . GLY A 1 85 ? 4.246 15.593 8.049 1.00 97.44 85 GLY A N 1
ATOM 723 C CA . GLY A 1 85 ? 4.328 16.279 9.335 1.00 97.44 85 GLY A CA 1
ATOM 724 C C . GLY A 1 85 ? 4.193 15.308 10.506 1.00 97.44 85 GLY A C 1
ATOM 725 O O . GLY A 1 85 ? 4.851 14.269 10.558 1.00 97.44 85 GLY A O 1
ATOM 726 N N . LYS A 1 86 ? 3.287 15.601 11.450 1.00 96.75 86 LYS A N 1
ATOM 727 C CA . LYS A 1 86 ? 3.075 14.761 12.649 1.00 96.75 86 LYS A CA 1
ATOM 728 C C . LYS A 1 86 ? 2.692 13.307 12.324 1.00 96.75 86 LYS A C 1
ATOM 730 O O . LYS A 1 86 ? 2.896 12.407 13.139 1.00 96.75 86 LYS A O 1
ATOM 735 N N . TYR A 1 87 ? 2.173 13.052 11.122 1.00 97.38 87 TYR A N 1
ATOM 736 C CA . TYR A 1 87 ? 1.797 11.714 10.674 1.00 97.38 87 TYR A CA 1
ATOM 737 C C . TYR A 1 87 ? 2.979 10.901 10.133 1.00 97.38 87 TYR A C 1
ATOM 739 O O . TYR A 1 87 ? 2.872 9.674 10.063 1.00 97.38 87 TYR A O 1
ATOM 747 N N . GLY A 1 88 ? 4.136 11.522 9.889 1.00 97.62 88 GLY A N 1
ATOM 748 C CA . GLY A 1 88 ? 5.383 10.878 9.478 1.00 97.62 88 GLY A CA 1
ATOM 749 C C . GLY A 1 88 ? 5.543 10.721 7.965 1.00 97.62 88 GLY A C 1
ATOM 750 O O . GLY A 1 88 ? 4.848 11.359 7.180 1.00 97.62 88 GLY A O 1
ATOM 751 N N . ILE A 1 89 ? 6.474 9.851 7.566 1.00 98.25 89 ILE A N 1
ATOM 752 C CA . ILE A 1 89 ? 6.883 9.668 6.169 1.00 98.25 89 ILE A CA 1
ATOM 753 C C . ILE A 1 89 ? 6.157 8.474 5.543 1.00 98.25 89 ILE A C 1
ATOM 755 O O . ILE A 1 89 ? 6.271 7.360 6.055 1.00 98.25 89 ILE A O 1
ATOM 759 N N . TRP A 1 90 ? 5.478 8.689 4.415 1.00 98.25 90 TRP A N 1
ATOM 760 C CA . TRP A 1 90 ? 4.649 7.671 3.754 1.00 98.25 90 TRP A CA 1
ATOM 761 C C . TRP A 1 90 ? 4.779 7.691 2.235 1.00 98.25 90 TRP A C 1
ATOM 763 O O . TRP A 1 90 ? 5.028 8.742 1.641 1.00 98.25 90 TRP A O 1
ATOM 773 N N . SER A 1 91 ? 4.544 6.543 1.596 1.00 98.00 91 SER A N 1
ATOM 774 C CA . SER A 1 91 ? 4.156 6.510 0.184 1.00 98.00 91 SER A CA 1
ATOM 775 C C . SER A 1 91 ? 2.713 7.004 0.007 1.00 98.00 91 SER A C 1
ATOM 777 O O . SER A 1 91 ? 1.818 6.511 0.707 1.00 98.00 91 SER A O 1
ATOM 779 N N . PRO A 1 92 ? 2.438 7.896 -0.966 1.00 98.06 92 PRO A N 1
ATOM 780 C CA . PRO A 1 92 ? 1.071 8.264 -1.331 1.00 98.06 92 PRO A CA 1
ATOM 781 C C . PRO A 1 92 ? 0.208 7.052 -1.717 1.00 98.06 92 PRO A C 1
ATOM 783 O O . PRO A 1 92 ? -0.977 6.996 -1.392 1.00 98.06 92 PRO A O 1
ATOM 786 N N . THR A 1 93 ? 0.799 6.038 -2.359 1.00 97.31 93 THR A N 1
ATOM 787 C CA . THR A 1 93 ? 0.111 4.795 -2.740 1.00 97.31 93 THR A CA 1
ATOM 788 C C . THR A 1 93 ? -0.340 4.003 -1.514 1.00 97.31 93 THR A C 1
ATOM 790 O O . THR A 1 93 ? -1.448 3.468 -1.496 1.00 97.31 93 THR A O 1
ATOM 793 N N . THR A 1 94 ? 0.479 3.970 -0.459 1.00 98.19 94 THR A N 1
ATOM 794 C CA . THR A 1 94 ? 0.111 3.336 0.815 1.00 98.19 94 THR A CA 1
ATOM 795 C C . THR A 1 94 ? -1.041 4.078 1.485 1.00 98.19 94 THR A C 1
ATOM 797 O O . THR A 1 94 ? -1.978 3.433 1.951 1.00 98.19 94 THR A O 1
ATOM 800 N N . LEU A 1 95 ? -1.034 5.416 1.467 1.00 98.62 95 LEU A N 1
ATOM 801 C CA . LEU A 1 95 ? -2.160 6.216 1.959 1.00 98.62 95 LEU A CA 1
ATOM 802 C C . LEU A 1 95 ? -3.442 5.916 1.169 1.00 98.62 95 LEU A C 1
ATOM 804 O O . LEU A 1 95 ? -4.474 5.643 1.777 1.00 98.62 95 LEU A O 1
ATOM 808 N N . ARG A 1 96 ? -3.377 5.826 -0.167 1.00 98.31 96 ARG A N 1
ATOM 809 C CA . ARG A 1 96 ? -4.525 5.388 -0.980 1.00 98.31 96 ARG A CA 1
ATOM 810 C C . ARG A 1 96 ? -5.060 4.026 -0.526 1.00 98.31 96 ARG A C 1
ATOM 812 O O . ARG A 1 96 ? -6.263 3.895 -0.324 1.00 98.31 96 ARG A O 1
ATOM 819 N N . TYR A 1 97 ? -4.199 3.022 -0.348 1.00 98.12 97 TYR A N 1
ATOM 820 C CA . TYR A 1 97 ? -4.640 1.684 0.066 1.00 98.12 97 TYR A CA 1
ATOM 821 C C . TYR A 1 97 ? -5.305 1.672 1.447 1.00 98.12 97 TYR A C 1
ATOM 823 O O . TYR A 1 97 ? -6.278 0.941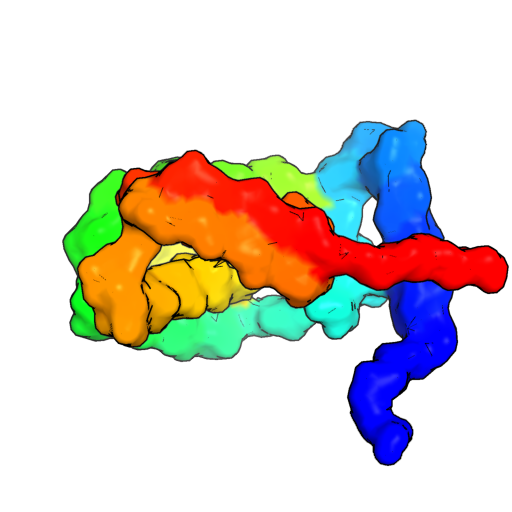 1.642 1.00 98.12 97 TYR A O 1
ATOM 831 N N . ILE A 1 98 ? -4.819 2.485 2.393 1.00 98.56 98 ILE A N 1
ATOM 832 C CA . ILE A 1 98 ? -5.442 2.643 3.718 1.00 98.56 98 ILE A CA 1
ATOM 833 C C . ILE A 1 98 ? -6.830 3.264 3.575 1.00 98.56 98 ILE A C 1
ATOM 835 O O . ILE A 1 98 ? -7.791 2.745 4.141 1.00 98.56 98 ILE A O 1
ATOM 839 N N . TYR A 1 99 ? -6.949 4.337 2.790 1.00 98.56 99 TYR A N 1
ATOM 840 C CA . TYR A 1 99 ? -8.230 4.993 2.547 1.00 98.56 99 TYR A CA 1
ATOM 841 C C . TYR A 1 99 ? -9.248 4.042 1.903 1.00 98.56 99 TYR A C 1
ATOM 843 O O . TYR A 1 99 ? -10.366 3.913 2.399 1.00 98.56 99 TYR A O 1
ATOM 851 N N . VAL A 1 100 ? -8.854 3.324 0.846 1.00 97.69 100 VAL A N 1
ATOM 852 C CA . VAL A 1 100 ? -9.720 2.338 0.180 1.00 97.69 100 VAL A CA 1
ATOM 853 C C . VAL A 1 100 ? -10.143 1.241 1.153 1.00 97.69 100 VAL A C 1
ATOM 855 O O . VAL A 1 100 ? -11.314 0.877 1.194 1.00 97.69 100 VAL A O 1
ATOM 858 N N . ALA A 1 101 ? -9.231 0.750 1.991 1.00 97.69 101 ALA A N 1
ATOM 859 C CA . ALA A 1 101 ? -9.565 -0.255 2.991 1.00 97.69 101 ALA A CA 1
ATOM 860 C C . ALA A 1 101 ? -10.594 0.275 4.014 1.00 97.69 101 ALA A C 1
ATOM 862 O O . ALA A 1 101 ? -11.535 -0.439 4.366 1.00 97.69 101 ALA A O 1
ATOM 863 N N . PHE A 1 102 ? -10.472 1.535 4.449 1.00 97.56 102 PHE A N 1
ATOM 864 C CA . PHE A 1 102 ? -11.452 2.176 5.335 1.00 97.56 102 PHE A CA 1
ATOM 865 C C . PHE A 1 102 ? -12.828 2.284 4.673 1.00 97.56 102 PHE A C 1
ATOM 867 O O . PHE A 1 102 ? -13.836 1.989 5.318 1.00 97.56 102 PHE A O 1
ATOM 874 N N . GLU A 1 103 ? -12.870 2.658 3.394 1.00 97.94 103 GLU A N 1
ATOM 875 C CA . GLU A 1 103 ? -14.112 2.714 2.624 1.00 97.94 103 GLU A CA 1
ATOM 876 C C . GLU A 1 103 ? -14.742 1.330 2.486 1.00 97.94 103 GLU A C 1
ATOM 878 O O . GLU A 1 103 ? -15.897 1.160 2.863 1.00 97.94 103 GLU A O 1
ATOM 883 N N . LEU A 1 104 ? -13.994 0.318 2.040 1.00 97.06 104 LEU A N 1
ATOM 884 C CA . LEU A 1 104 ? -14.502 -1.051 1.907 1.00 97.06 104 LEU A CA 1
ATOM 885 C C . LEU A 1 104 ? -15.060 -1.570 3.236 1.00 97.06 104 LEU A C 1
ATOM 887 O O . LEU A 1 104 ? -16.182 -2.063 3.282 1.00 97.06 104 LEU A O 1
ATOM 891 N N . LYS A 1 105 ? -14.332 -1.377 4.342 1.00 95.44 105 LYS A N 1
ATOM 892 C CA . LYS A 1 105 ? -14.818 -1.749 5.677 1.00 95.44 105 LYS A CA 1
ATOM 893 C C . LYS A 1 105 ? -16.147 -1.068 6.012 1.00 95.44 105 LYS A C 1
ATOM 895 O O . LYS A 1 105 ? -17.003 -1.704 6.620 1.00 95.44 105 LYS A O 1
ATOM 900 N N . LYS A 1 106 ? -16.318 0.206 5.650 1.00 95.06 106 LYS A N 1
ATOM 901 C CA . LYS A 1 106 ? -17.572 0.938 5.862 1.00 95.06 106 LYS A CA 1
ATOM 902 C C . LYS A 1 106 ? -18.695 0.376 4.985 1.00 95.06 106 LYS A C 1
ATOM 904 O O . LYS A 1 106 ? -19.762 0.088 5.513 1.00 95.06 106 LYS A O 1
ATOM 909 N N . TYR A 1 107 ? -18.459 0.211 3.684 1.00 96.88 107 TYR A N 1
ATOM 910 C CA . TYR A 1 107 ? -19.469 -0.263 2.729 1.00 96.88 107 TYR A CA 1
ATOM 911 C C . TYR A 1 107 ? -19.972 -1.671 3.047 1.00 96.88 107 TYR A C 1
ATOM 913 O O . TYR A 1 107 ? -21.162 -1.940 2.926 1.00 96.88 107 TYR A O 1
ATOM 921 N N . PHE A 1 108 ? -19.075 -2.549 3.486 1.00 96.06 108 PHE A N 1
ATOM 922 C CA . PHE A 1 108 ? -19.369 -3.955 3.752 1.00 96.06 108 PHE A CA 1
ATOM 923 C C . PHE A 1 108 ? -19.652 -4.262 5.232 1.00 96.06 108 PHE A C 1
ATOM 925 O O . PHE A 1 108 ? -19.889 -5.413 5.588 1.00 96.06 108 PHE A O 1
ATOM 932 N N . ASN A 1 109 ? -19.656 -3.236 6.095 1.00 93.94 109 ASN A N 1
ATOM 933 C CA . ASN A 1 109 ? -19.828 -3.350 7.548 1.00 93.94 109 ASN A CA 1
ATOM 934 C C . ASN A 1 109 ? -18.841 -4.334 8.218 1.00 93.94 109 ASN A C 1
ATOM 936 O O . ASN A 1 109 ? -19.189 -5.070 9.139 1.00 93.94 109 ASN A O 1
ATOM 940 N N . GLY A 1 110 ? -17.590 -4.337 7.752 1.00 93.50 110 GLY A N 1
ATOM 941 C CA . GLY A 1 110 ? -16.562 -5.313 8.128 1.00 93.50 110 GLY A CA 1
ATOM 942 C C . GLY A 1 110 ? -16.006 -6.065 6.919 1.00 93.50 110 GLY A C 1
ATOM 943 O O . GLY A 1 110 ? -16.599 -6.052 5.849 1.00 93.50 110 GLY A O 1
ATOM 944 N N . LEU A 1 111 ? -14.831 -6.677 7.079 1.00 96.19 111 LEU A N 1
ATOM 945 C CA . LEU A 1 111 ? -14.165 -7.484 6.035 1.00 96.19 111 LEU A CA 1
ATOM 946 C C . LEU A 1 111 ? -13.608 -8.808 6.588 1.00 96.19 111 LEU A C 1
ATOM 948 O O . LEU A 1 111 ? -13.288 -9.713 5.826 1.00 96.19 111 LEU A O 1
ATOM 952 N N . ASP A 1 112 ? -13.519 -8.940 7.911 1.00 96.44 112 ASP A N 1
ATOM 953 C CA . ASP A 1 112 ? -12.853 -10.013 8.655 1.00 96.44 112 ASP A CA 1
ATOM 954 C C . ASP A 1 112 ? -13.479 -11.397 8.454 1.00 96.44 112 ASP A C 1
ATOM 956 O O . ASP A 1 112 ? -12.766 -12.397 8.489 1.00 96.44 112 ASP A O 1
ATOM 960 N N . CYS A 1 113 ? -14.772 -11.459 8.142 1.00 96.38 113 CYS A N 1
ATOM 961 C CA . CYS A 1 113 ? -15.483 -12.710 7.861 1.00 96.38 113 CYS A CA 1
ATOM 962 C C . CYS A 1 113 ? -15.703 -12.967 6.360 1.00 96.38 113 CYS A C 1
ATOM 964 O O . CYS A 1 113 ? -16.412 -13.908 6.005 1.00 96.38 113 CYS A O 1
ATOM 966 N N . MET A 1 114 ? -15.143 -12.133 5.477 1.00 97.94 114 MET A N 1
ATOM 967 C CA . MET A 1 114 ? -15.439 -12.183 4.043 1.00 97.94 114 MET A CA 1
ATOM 968 C C . MET A 1 114 ? -14.469 -13.063 3.258 1.00 97.94 114 MET A C 1
ATOM 970 O O . MET A 1 114 ? -13.270 -13.104 3.540 1.00 97.94 114 MET A O 1
ATOM 974 N N . ASP A 1 115 ? -15.010 -13.722 2.235 1.00 98.19 11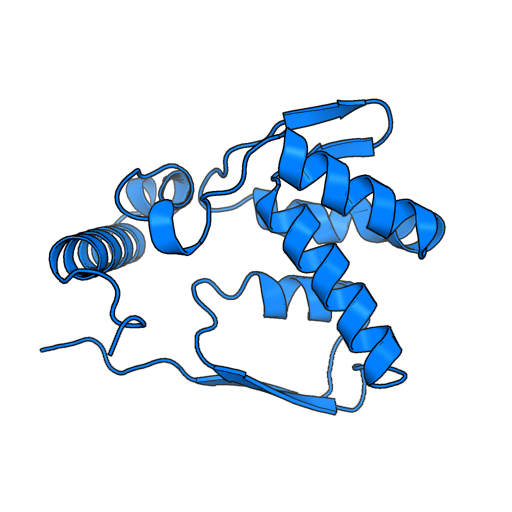5 ASP A N 1
ATOM 975 C CA . ASP A 1 115 ? -14.252 -14.348 1.156 1.00 98.19 115 ASP A CA 1
ATOM 976 C C . ASP A 1 115 ? -14.131 -13.319 0.017 1.00 98.19 115 ASP A C 1
ATOM 978 O O . ASP A 1 115 ? -15.117 -12.990 -0.643 1.00 98.19 115 ASP A O 1
ATOM 982 N N . ILE A 1 116 ? -12.939 -12.746 -0.168 1.00 97.94 116 ILE A N 1
ATOM 983 C CA . ILE A 1 116 ? -12.709 -11.595 -1.054 1.00 97.94 116 ILE A CA 1
ATOM 984 C C . ILE A 1 116 ? -12.023 -12.052 -2.343 1.00 97.94 116 ILE A C 1
ATOM 986 O O . ILE A 1 116 ? -11.028 -12.778 -2.311 1.00 97.94 116 ILE A O 1
ATOM 990 N N . VAL A 1 117 ? -12.523 -11.588 -3.488 1.00 97.81 117 VAL A N 1
ATOM 991 C CA . VAL A 1 117 ? -11.858 -11.740 -4.789 1.00 97.81 117 VAL A CA 1
ATOM 992 C C . VAL A 1 117 ? -11.428 -10.363 -5.291 1.00 97.81 117 VAL A C 1
ATOM 994 O O . VAL A 1 117 ? -12.262 -9.475 -5.449 1.00 97.81 117 VAL A O 1
ATOM 997 N N . GLU A 1 118 ? -10.135 -10.190 -5.554 1.00 97.06 118 GLU A N 1
ATOM 998 C CA . GLU A 1 118 ? -9.558 -8.990 -6.170 1.00 97.06 118 GLU A CA 1
ATOM 999 C C . GLU A 1 118 ? -9.135 -9.304 -7.605 1.00 97.06 118 GLU A C 1
ATOM 1001 O O . GLU A 1 118 ? -8.441 -10.292 -7.844 1.00 97.06 118 GLU A O 1
ATOM 1006 N N . ILE A 1 119 ? -9.533 -8.456 -8.555 1.00 94.94 119 ILE A N 1
ATOM 1007 C CA . ILE A 1 119 ? -9.092 -8.537 -9.950 1.00 94.94 119 ILE A CA 1
ATOM 1008 C C . ILE A 1 119 ? -8.017 -7.471 -10.174 1.00 94.94 119 ILE A C 1
ATOM 1010 O O . ILE A 1 119 ? -8.283 -6.288 -9.970 1.00 94.94 119 ILE A O 1
ATOM 1014 N N . GLY A 1 120 ? -6.827 -7.888 -10.608 1.00 90.75 120 GLY A N 1
ATOM 1015 C CA . GLY A 1 120 ? -5.686 -6.996 -10.827 1.00 90.75 120 GLY A CA 1
ATOM 1016 C C . GLY A 1 120 ? -5.021 -6.557 -9.521 1.00 90.75 120 GLY A C 1
ATOM 1017 O O . GLY A 1 120 ? -4.965 -5.368 -9.215 1.00 90.75 120 GLY A O 1
ATOM 1018 N N . GLY A 1 121 ? -4.507 -7.514 -8.744 1.00 90.38 121 GLY A N 1
ATOM 1019 C CA . GLY A 1 121 ? -3.904 -7.229 -7.436 1.00 90.38 121 GLY A CA 1
ATOM 1020 C C . GLY A 1 121 ? -2.528 -6.560 -7.494 1.00 90.38 121 GLY A C 1
ATOM 1021 O O . GLY A 1 121 ? -2.014 -6.115 -6.462 1.00 90.38 121 GLY A O 1
ATOM 1022 N N . GLY A 1 122 ? -1.902 -6.486 -8.676 1.00 89.75 122 GLY A N 1
ATOM 1023 C CA . GLY A 1 122 ? -0.541 -5.974 -8.831 1.00 89.75 122 GLY A CA 1
ATOM 1024 C C . GLY A 1 122 ? 0.425 -6.718 -7.905 1.00 89.75 122 GLY A C 1
ATOM 1025 O O . GLY A 1 122 ? 0.454 -7.944 -7.881 1.00 89.75 122 GLY A O 1
ATOM 1026 N N . TYR A 1 123 ? 1.177 -5.989 -7.075 1.00 91.62 123 TYR A N 1
ATOM 1027 C CA . TYR A 1 123 ? 2.059 -6.598 -6.065 1.00 91.62 123 TYR A CA 1
ATOM 1028 C C . TYR A 1 123 ? 1.353 -7.004 -4.752 1.00 91.62 123 TYR A C 1
ATOM 1030 O O . TYR A 1 123 ? 2.020 -7.392 -3.794 1.00 91.62 123 TYR A O 1
ATOM 1038 N N . GLY A 1 124 ? 0.025 -6.867 -4.656 1.00 94.38 124 GLY A N 1
ATOM 1039 C CA . GLY A 1 124 ? -0.766 -7.241 -3.474 1.00 94.38 124 GLY A CA 1
ATOM 1040 C C . GLY A 1 124 ? -0.870 -6.166 -2.384 1.00 94.38 124 GLY A C 1
ATOM 1041 O O . GLY A 1 124 ? -1.247 -6.467 -1.250 1.00 94.38 124 GLY A O 1
ATOM 1042 N N . GLY A 1 125 ? -0.548 -4.904 -2.697 1.00 95.88 125 GLY A N 1
ATOM 1043 C CA . GLY A 1 125 ? -0.552 -3.805 -1.721 1.00 95.88 125 GLY A CA 1
ATOM 1044 C C . GLY A 1 125 ? -1.912 -3.572 -1.048 1.00 95.88 125 GLY A C 1
ATOM 1045 O O . GLY A 1 125 ? -1.968 -3.372 0.168 1.00 95.88 125 GLY A O 1
ATOM 1046 N N . GLN A 1 126 ? -3.014 -3.663 -1.802 1.00 97.31 126 GLN A N 1
ATOM 1047 C CA . GLN A 1 126 ? -4.362 -3.486 -1.253 1.00 97.31 126 GLN A CA 1
ATOM 1048 C C . GLN A 1 126 ? -4.751 -4.636 -0.313 1.00 97.31 126 GLN A C 1
ATOM 1050 O O . GLN A 1 126 ? -5.158 -4.375 0.824 1.00 97.31 126 GLN A O 1
ATOM 1055 N N . CYS A 1 127 ? -4.557 -5.887 -0.750 1.00 97.75 127 CYS A N 1
ATOM 1056 C CA . CYS A 1 127 ? -4.751 -7.095 0.059 1.00 97.75 127 CYS A CA 1
ATOM 1057 C C . CYS A 1 127 ? -3.990 -7.018 1.393 1.00 97.75 127 CYS A C 1
ATOM 1059 O O . CYS A 1 127 ? -4.570 -7.194 2.469 1.00 97.75 127 CYS A O 1
ATOM 1061 N N . LYS A 1 128 ? -2.704 -6.646 1.345 1.00 97.50 128 LYS A N 1
ATOM 1062 C CA . LYS A 1 128 ? -1.861 -6.484 2.536 1.00 97.50 128 LYS A CA 1
ATOM 1063 C C . LYS A 1 128 ? -2.444 -5.467 3.519 1.00 97.50 128 LYS A C 1
ATOM 1065 O O . LYS A 1 128 ? -2.466 -5.729 4.722 1.00 97.50 128 LYS A O 1
ATOM 1070 N N . ILE A 1 129 ? -2.899 -4.305 3.043 1.00 98.00 129 ILE A N 1
ATOM 1071 C CA . ILE A 1 129 ? -3.444 -3.260 3.924 1.00 98.00 129 ILE A CA 1
ATOM 1072 C C . ILE A 1 129 ? -4.789 -3.672 4.535 1.00 98.00 129 ILE A C 1
ATOM 1074 O O . ILE A 1 129 ? -5.004 -3.424 5.723 1.00 98.00 129 ILE A O 1
ATOM 1078 N N . ILE A 1 130 ? -5.656 -4.361 3.784 1.00 97.69 130 ILE A N 1
ATOM 1079 C CA . ILE A 1 130 ? -6.894 -4.941 4.333 1.00 97.69 130 ILE A CA 1
ATOM 1080 C C . ILE A 1 130 ? -6.560 -5.934 5.455 1.00 97.69 130 ILE A C 1
ATOM 1082 O O . ILE A 1 130 ? -7.128 -5.850 6.550 1.00 97.69 130 ILE A O 1
ATOM 1086 N N . ASN A 1 131 ? -5.579 -6.811 5.224 1.00 97.56 131 ASN A N 1
ATOM 1087 C CA . ASN A 1 131 ? -5.138 -7.773 6.227 1.00 97.56 131 ASN A CA 1
ATOM 1088 C C . ASN A 1 131 ? -4.616 -7.091 7.509 1.00 97.56 131 ASN A C 1
ATOM 1090 O O . ASN A 1 131 ? -4.962 -7.485 8.622 1.00 97.56 131 ASN A O 1
ATOM 1094 N N . ASP A 1 132 ? -3.847 -6.007 7.380 1.00 96.94 132 ASP A N 1
ATOM 1095 C CA . ASP A 1 132 ? -3.313 -5.269 8.533 1.00 96.94 132 ASP A CA 1
ATOM 1096 C C . ASP A 1 132 ? -4.384 -4.574 9.389 1.00 96.94 132 ASP A C 1
ATOM 1098 O O . ASP A 1 132 ? -4.188 -4.383 10.605 1.00 96.94 132 ASP A O 1
ATOM 1102 N N . MET A 1 133 ? -5.514 -4.188 8.782 1.00 93.31 133 MET A N 1
ATOM 1103 C CA . MET A 1 133 ? -6.630 -3.586 9.510 1.00 93.31 133 MET A CA 1
ATOM 1104 C C . MET A 1 133 ? -7.230 -4.583 10.501 1.00 93.31 133 MET A C 1
ATOM 1106 O O . MET A 1 133 ? -7.121 -4.381 11.718 1.00 93.31 133 MET A O 1
ATOM 1110 N N . ARG A 1 134 ? -7.856 -5.647 9.989 1.00 91.44 134 ARG A N 1
ATOM 1111 C CA . ARG A 1 134 ? -8.501 -6.704 10.785 1.00 91.44 134 ARG A CA 1
ATOM 1112 C C . ARG A 1 134 ? -8.447 -8.098 10.156 1.00 91.44 134 ARG 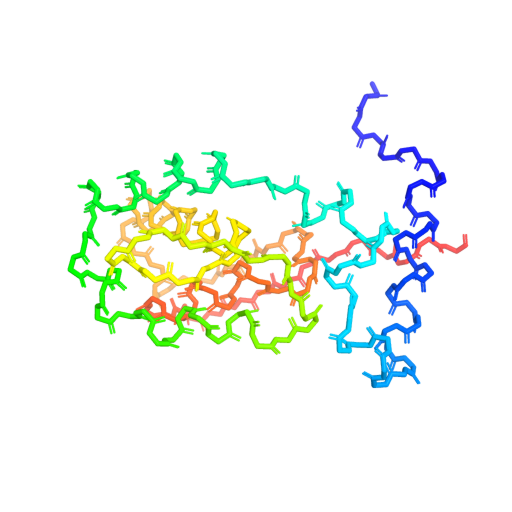A C 1
ATOM 1114 O O . ARG A 1 134 ? -8.829 -9.037 10.841 1.00 91.44 134 ARG A O 1
ATOM 1121 N N . GLY A 1 135 ? -7.929 -8.248 8.939 1.00 94.69 135 GLY A N 1
ATOM 1122 C CA . GLY A 1 135 ? -7.952 -9.529 8.237 1.00 94.69 135 GLY A CA 1
ATOM 1123 C C . GLY A 1 135 ? -9.194 -9.707 7.369 1.00 94.69 135 GLY A C 1
ATOM 1124 O O . GLY A 1 135 ? -9.990 -8.784 7.188 1.00 94.69 135 GLY A O 1
ATOM 1125 N N . PHE A 1 136 ? -9.310 -10.916 6.838 1.00 97.44 136 PHE A N 1
ATOM 1126 C CA . PHE A 1 136 ? -10.411 -11.464 6.048 1.00 97.44 136 PHE A CA 1
ATOM 1127 C C . PHE A 1 136 ? -10.432 -12.982 6.264 1.00 97.44 136 PHE A C 1
ATOM 1129 O O . PHE A 1 136 ? -9.438 -13.548 6.731 1.00 97.44 136 PHE A O 1
ATOM 1136 N N . LYS A 1 137 ? -11.523 -13.656 5.889 1.00 98.06 137 LYS A N 1
ATOM 1137 C CA . LYS A 1 137 ? -11.615 -15.120 5.975 1.00 98.06 137 LYS A CA 1
ATOM 1138 C C . LYS A 1 137 ? -10.787 -15.784 4.877 1.00 98.06 137 LYS A C 1
ATOM 1140 O O . LYS A 1 137 ? -9.995 -16.680 5.157 1.00 98.06 137 LYS A O 1
ATOM 1145 N N . SER A 1 138 ? -10.938 -15.330 3.635 1.00 98.06 138 SER A N 1
ATOM 1146 C CA . SER A 1 138 ? -10.074 -15.735 2.526 1.00 98.06 138 SER A CA 1
ATOM 1147 C C . SER A 1 138 ? -9.921 -14.609 1.508 1.00 98.06 138 SER A C 1
ATOM 1149 O O . SER A 1 138 ? -10.754 -13.705 1.433 1.00 98.06 138 SER A O 1
ATOM 1151 N N . TYR A 1 139 ? -8.832 -14.643 0.739 1.00 98.12 139 TYR A N 1
ATOM 1152 C CA . TYR A 1 139 ? -8.552 -13.643 -0.286 1.00 98.12 139 TYR A CA 1
ATOM 1153 C C . TYR A 1 139 ? -7.934 -14.302 -1.508 1.00 98.12 139 TYR A C 1
ATOM 1155 O O . TYR A 1 139 ? -6.926 -15.003 -1.407 1.00 98.12 139 TYR A O 1
ATOM 1163 N N . LYS A 1 140 ? -8.536 -14.069 -2.669 1.00 97.88 140 LYS A N 1
ATOM 1164 C CA . LYS A 1 140 ? -8.071 -14.581 -3.953 1.00 97.88 140 LYS A CA 1
ATOM 1165 C C . LYS A 1 140 ? -7.771 -13.412 -4.876 1.00 97.88 140 LYS A C 1
ATOM 1167 O O . LYS A 1 140 ? -8.662 -12.632 -5.193 1.00 97.88 140 LYS A O 1
ATOM 1172 N N . ILE A 1 141 ? -6.523 -13.319 -5.320 1.00 96.69 141 ILE A N 1
ATOM 1173 C CA . ILE A 1 141 ? -6.127 -12.387 -6.374 1.00 96.69 141 ILE A CA 1
ATOM 1174 C C . ILE A 1 141 ? -6.220 -13.130 -7.704 1.00 96.69 141 ILE A C 1
ATOM 1176 O O . ILE A 1 141 ? -5.649 -14.210 -7.856 1.00 96.69 141 ILE A O 1
ATOM 1180 N N . ILE A 1 142 ? -6.954 -12.555 -8.648 1.00 94.69 142 ILE A N 1
ATOM 1181 C CA . ILE A 1 142 ? -7.039 -13.014 -10.030 1.00 94.69 142 ILE A CA 1
ATOM 1182 C C . ILE A 1 142 ? -6.412 -11.928 -10.894 1.00 94.69 142 ILE A C 1
ATOM 1184 O O . ILE A 1 142 ? -6.784 -10.760 -10.800 1.00 94.69 142 ILE A O 1
ATOM 1188 N N . ASP A 1 143 ? -5.466 -12.308 -11.741 1.00 88.81 143 ASP A N 1
ATOM 1189 C CA . ASP A 1 143 ? -4.860 -11.399 -12.709 1.00 88.81 143 ASP A CA 1
ATOM 1190 C C . ASP A 1 143 ? -5.005 -11.957 -14.125 1.00 88.81 143 ASP A C 1
ATOM 1192 O O . ASP A 1 143 ? -5.317 -13.138 -14.328 1.00 88.81 143 ASP A O 1
ATOM 1196 N N . LEU A 1 144 ? -4.816 -11.087 -15.111 1.00 85.25 144 LEU A N 1
ATOM 1197 C CA . LEU A 1 144 ? -4.771 -11.502 -16.500 1.00 85.25 144 LEU A CA 1
ATOM 1198 C C . LEU A 1 144 ? -3.554 -12.401 -16.715 1.00 85.25 144 LEU A C 1
ATOM 1200 O O . LEU A 1 144 ? -2.495 -12.205 -16.116 1.00 85.25 144 LEU A O 1
ATOM 1204 N N . LYS A 1 145 ? -3.696 -13.380 -17.614 1.00 81.75 145 LYS A N 1
ATOM 1205 C CA . LYS A 1 145 ? -2.533 -14.128 -18.090 1.00 81.75 145 LYS A CA 1
ATOM 1206 C C . LYS A 1 145 ? -1.522 -13.146 -18.665 1.00 81.75 145 LYS A C 1
ATOM 1208 O O . LYS A 1 145 ? -1.899 -12.174 -19.328 1.00 81.75 145 LYS A O 1
ATOM 1213 N N . GLU A 1 146 ? -0.251 -13.436 -18.428 1.00 73.94 146 GLU A N 1
ATOM 1214 C CA . GLU A 1 146 ? 0.815 -12.718 -19.101 1.00 73.94 146 GLU A CA 1
ATOM 1215 C C . GLU A 1 146 ? 0.574 -12.794 -20.620 1.00 73.94 146 GLU A C 1
ATOM 1217 O O . GLU A 1 146 ? 0.311 -13.888 -21.131 1.00 73.94 146 GLU A O 1
ATOM 1222 N N . PRO A 1 147 ? 0.560 -11.658 -21.341 1.00 67.56 147 PRO A N 1
ATOM 1223 C CA . PRO A 1 147 ? 0.442 -11.695 -22.791 1.00 67.56 147 PRO A CA 1
ATOM 1224 C C . PRO A 1 147 ? 1.638 -12.450 -23.378 1.00 67.56 147 PRO A C 1
ATOM 1226 O O . PRO A 1 147 ? 2.780 -12.191 -23.000 1.00 67.56 147 PRO A O 1
ATOM 1229 N N . CYS A 1 148 ? 1.333 -13.390 -24.266 1.00 53.56 148 CYS A N 1
ATOM 1230 C CA . CYS A 1 148 ? 2.296 -14.123 -25.080 1.00 53.56 148 CYS A CA 1
ATOM 1231 C C . CYS A 1 148 ? 2.973 -13.222 -26.115 1.00 53.56 148 CYS A C 1
ATOM 1233 O O . CYS A 1 148 ? 2.276 -12.327 -26.650 1.00 53.56 148 CYS A O 1
#

Foldseek 3Di:
DPPDDPPQLLVLQVVLVVCLVVDVVSWQASQVDPSNCVPQQVDDDVLLLVLVVLLCVLCVPLCVVLVVQLCVLCRINNHDWDQPDPSGIDRSSSSVLLSVLSVVCVVVVHAAADAEEAECCPVVSNVSNNCSSRHHPHYHYDYDPDDD

Sequence (148 aa):
MAWLVKDKIKENYLACCKEAVLSDTAFNRFKKDKRYTPITEHLDRDIGQAYLDKIIEKNEYIFNVKKKRFLRNDLYGQPKRYDYGKYGIWSPTTLRYIYVAFELKKYFNGLDCMDIVEIGGGYGGQCKIINDMRGFKSYKIIDLKEPC

Radius of gyration: 15.95 Å; chains: 1; bounding box: 38×32×43 Å

pLDDT: mean 93.03, std 10.2, range [37.59, 98.69]

Secondary structure (DSSP, 8-state):
---S--HHHHHHHHHHHHHHHH-HHHHTTGGG-TTTHHHH----HHHHHHHHHHHHHHHHHHHHHHHHHHHGGGSSS----EE-GGG-EE-HHHHHHHHHHHHHHHHTT-STT-EEEEE--TTSHHHHHHHHHT--SEEEEE-PPPP-